Protein AF-A0A8J8KY33-F1 (afdb_monomer_lite)

Foldseek 3Di:
DVVVCVVCVVVVVVVVVVVVVVCVVVVHPDQQQDPQQPCSGRVVPHDLCSLVPDDVVDDDPGPSSVVDDRDPDDDPPPPPPPPPPPDD

pLDDT: mean 79.61, std 11.48, range [47.97, 96.75]

Sequence (88 aa):
MLLHAKAQAGPAARQRQASAVLVRSLGLTDLCLFTEARYTRHPAMADRHAAFQDHPMGLDHFPSGSLVAPPTFPSPHARTSPAVSEHP

Secondary structure (DSSP, 8-state):
-HHHHHHHHHHHHHHHHHHHHHHHHTT-SS----SSSHHHH-TTTS-TTGGG-S-TTPPPS-GGGGGSPPP-PPPTT-----------

Radius of gyration: 19.86 Å; chains: 1; bounding box: 53×35×52 Å

Structure (mmCIF, N/CA/C/O backbone):
data_AF-A0A8J8KY33-F1
#
_entry.id   AF-A0A8J8KY33-F1
#
loop_
_atom_site.group_PDB
_atom_site.id
_atom_site.type_symbol
_atom_site.label_atom_id
_atom_site.label_alt_id
_atom_site.label_comp_id
_atom_site.label_asym_id
_atom_site.label_entity_id
_atom_site.label_seq_id
_atom_site.pdbx_PDB_ins_code
_atom_site.Cartn_x
_atom_site.Cartn_y
_atom_site.Cartn_z
_atom_site.occupancy
_atom_site.B_iso_or_equiv
_atom_site.auth_seq_id
_atom_site.auth_comp_id
_atom_site.auth_asym_id
_atom_site.auth_atom_id
_atom_site.pdbx_PDB_model_num
ATOM 1 N N . MET A 1 1 ? -1.812 -23.406 2.497 1.00 66.19 1 MET A N 1
ATOM 2 C CA . MET A 1 1 ? -2.004 -21.942 2.352 1.00 66.19 1 MET A CA 1
ATOM 3 C C . MET A 1 1 ? -3.451 -21.489 2.583 1.00 66.19 1 MET A C 1
ATOM 5 O O . MET A 1 1 ? -3.659 -20.672 3.469 1.00 66.19 1 MET A O 1
ATOM 9 N N . LEU A 1 2 ? -4.467 -22.029 1.891 1.00 75.38 2 LEU A N 1
ATOM 10 C CA . LEU A 1 2 ? -5.865 -21.554 2.014 1.00 75.38 2 LEU A CA 1
ATOM 11 C C . LEU A 1 2 ? -6.501 -21.720 3.411 1.00 75.38 2 LEU A C 1
ATOM 13 O O . LEU A 1 2 ? -7.199 -20.820 3.868 1.00 75.38 2 LEU A O 1
ATOM 17 N N . LEU A 1 3 ? -6.243 -22.832 4.111 1.00 81.31 3 LEU A N 1
ATOM 18 C CA . LEU A 1 3 ? -6.751 -23.051 5.477 1.00 81.31 3 LEU A CA 1
ATOM 19 C C . LEU A 1 3 ? -6.171 -22.041 6.479 1.00 81.31 3 LEU A C 1
ATOM 21 O O . LEU A 1 3 ? -6.907 -21.480 7.284 1.00 81.31 3 LEU A O 1
ATOM 25 N N . HIS A 1 4 ? -4.870 -21.754 6.371 1.00 79.25 4 HIS A N 1
ATOM 26 C CA . HIS A 1 4 ? -4.200 -20.739 7.184 1.00 79.25 4 HIS A CA 1
ATOM 27 C C . HIS A 1 4 ? -4.766 -19.340 6.906 1.00 79.25 4 HIS A C 1
ATOM 29 O O . HIS A 1 4 ? -5.125 -18.631 7.837 1.00 79.25 4 HIS A O 1
ATOM 35 N N . ALA A 1 5 ? -4.929 -18.972 5.630 1.00 80.06 5 ALA A N 1
ATOM 36 C CA . ALA A 1 5 ? -5.514 -17.687 5.247 1.00 80.06 5 ALA A CA 1
ATOM 37 C C . ALA A 1 5 ? -6.941 -17.509 5.798 1.00 80.06 5 ALA A C 1
ATOM 39 O O . ALA A 1 5 ? -7.275 -16.450 6.326 1.00 80.06 5 ALA A O 1
ATOM 40 N N . LYS A 1 6 ? -7.769 -18.561 5.737 1.00 81.19 6 LYS A N 1
ATOM 41 C CA . LYS A 1 6 ? -9.124 -18.544 6.306 1.00 81.19 6 LYS A CA 1
ATOM 42 C C . LYS A 1 6 ? -9.116 -18.417 7.830 1.00 81.19 6 LYS A C 1
ATOM 44 O O . LYS A 1 6 ? -9.871 -17.610 8.362 1.00 81.19 6 LYS A O 1
ATOM 49 N N . ALA A 1 7 ? -8.244 -19.151 8.523 1.00 87.06 7 ALA A N 1
ATOM 50 C CA . ALA A 1 7 ? -8.103 -19.060 9.978 1.00 87.06 7 ALA A CA 1
ATOM 51 C C . ALA A 1 7 ? -7.614 -17.672 10.435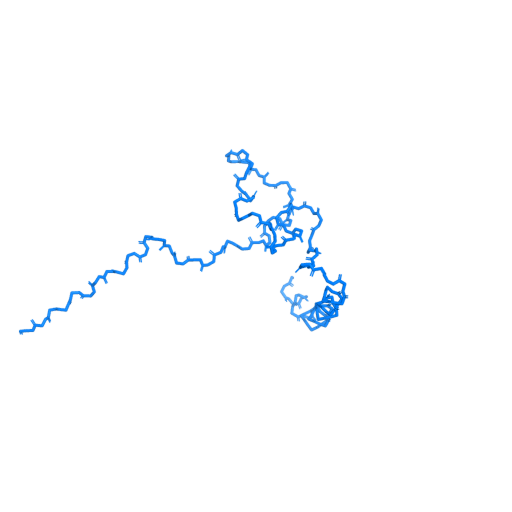 1.00 87.06 7 ALA A C 1
ATOM 53 O O . ALA A 1 7 ? -8.064 -17.157 11.457 1.00 87.06 7 ALA A O 1
ATOM 54 N N . GLN A 1 8 ? -6.746 -17.035 9.646 1.00 84.88 8 GLN A N 1
ATOM 55 C CA . GLN A 1 8 ? -6.210 -15.707 9.940 1.00 84.88 8 GLN A CA 1
ATOM 56 C C . GLN A 1 8 ? -7.148 -14.555 9.566 1.00 84.88 8 GLN A C 1
ATOM 58 O O . GLN A 1 8 ? -6.905 -13.423 9.980 1.00 84.88 8 GLN A O 1
ATOM 63 N N . ALA A 1 9 ? -8.238 -14.801 8.833 1.00 83.69 9 ALA A N 1
ATOM 64 C CA . ALA A 1 9 ? -9.110 -13.737 8.336 1.00 83.69 9 ALA A CA 1
ATOM 65 C C . ALA A 1 9 ? -9.711 -12.872 9.462 1.00 83.69 9 ALA A C 1
ATOM 67 O O . ALA A 1 9 ? -9.723 -11.645 9.357 1.00 83.69 9 ALA A O 1
ATOM 68 N N . GLY A 1 10 ? -10.162 -13.498 10.556 1.00 88.69 10 GLY A N 1
ATOM 69 C CA . GLY A 1 10 ? -10.736 -12.808 11.718 1.00 88.69 10 GLY A CA 1
ATOM 70 C C . GLY A 1 10 ? -9.716 -11.951 12.483 1.00 88.69 10 GLY A C 1
ATOM 71 O O . GLY A 1 10 ? -9.929 -10.744 12.627 1.00 88.69 10 GLY A O 1
ATOM 72 N N . PRO A 1 11 ? -8.592 -12.529 12.953 1.00 89.00 11 PRO A N 1
ATOM 73 C CA . PRO A 1 11 ? -7.494 -11.768 13.552 1.00 89.00 11 PRO A CA 1
ATOM 74 C C . PRO A 1 11 ? -6.975 -10.636 12.651 1.00 89.00 11 PRO A C 1
ATOM 76 O O . PRO A 1 11 ? -6.836 -9.502 13.112 1.00 89.00 11 PRO A O 1
ATOM 79 N N . ALA A 1 12 ? -6.781 -10.899 11.355 1.00 86.88 12 ALA A N 1
ATOM 80 C CA . ALA A 1 12 ? -6.312 -9.902 10.394 1.00 86.88 12 ALA A CA 1
ATOM 81 C C . ALA A 1 12 ? -7.325 -8.771 10.151 1.00 86.88 12 ALA A C 1
ATOM 83 O O . ALA A 1 12 ? -6.934 -7.637 9.880 1.00 86.88 12 ALA A O 1
ATOM 84 N N . ALA A 1 13 ? -8.633 -9.036 10.232 1.00 88.56 13 ALA A N 1
ATOM 85 C CA . ALA A 1 13 ? -9.654 -7.991 10.138 1.00 88.56 13 ALA A CA 1
ATOM 86 C C . ALA A 1 13 ? -9.602 -7.033 11.338 1.00 88.56 13 ALA A C 1
ATOM 88 O O . ALA A 1 13 ? -9.625 -5.818 11.150 1.00 88.56 13 ALA A O 1
ATOM 89 N N . ARG A 1 14 ? -9.452 -7.563 12.561 1.00 91.75 14 ARG A N 1
ATOM 90 C CA . ARG A 1 14 ? -9.308 -6.732 13.770 1.00 91.75 14 ARG A CA 1
ATOM 91 C C . ARG A 1 14 ? -8.051 -5.872 13.723 1.00 91.75 14 ARG A C 1
ATOM 93 O O . ARG A 1 14 ? -8.124 -4.682 14.013 1.00 91.75 14 ARG A O 1
ATOM 100 N N . GLN A 1 15 ? -6.929 -6.456 13.301 1.00 91.56 15 GLN A N 1
ATOM 101 C CA . GLN A 1 15 ? -5.679 -5.715 13.138 1.00 91.56 15 GLN A CA 1
ATOM 102 C C . GLN A 1 15 ? -5.827 -4.576 12.121 1.00 91.56 15 GLN A C 1
ATOM 104 O O . GLN A 1 15 ? -5.438 -3.448 12.408 1.00 91.56 15 GLN A O 1
ATOM 109 N N . ARG A 1 16 ? -6.450 -4.840 10.961 1.00 89.56 16 ARG A N 1
ATOM 110 C CA . ARG A 1 16 ? -6.725 -3.809 9.945 1.00 89.56 16 ARG A CA 1
ATOM 111 C C . ARG A 1 16 ? -7.593 -2.678 10.489 1.00 89.56 16 ARG A C 1
ATOM 113 O O . ARG A 1 16 ? -7.294 -1.519 10.224 1.00 89.56 16 ARG A O 1
ATOM 120 N N . GLN A 1 17 ? -8.620 -2.996 11.278 1.00 93.12 17 GLN A N 1
ATOM 121 C CA . GLN A 1 17 ? -9.473 -1.981 11.893 1.00 93.12 17 GLN A CA 1
ATOM 122 C C . GLN A 1 17 ? -8.697 -1.107 12.887 1.00 93.12 17 GLN A C 1
ATOM 124 O O . GLN A 1 17 ? -8.830 0.114 12.860 1.00 93.12 17 GLN A O 1
ATOM 129 N N . ALA A 1 18 ? -7.855 -1.711 13.730 1.00 94.56 18 ALA A N 1
ATOM 130 C CA . ALA A 1 18 ? -7.007 -0.972 14.664 1.00 94.56 18 ALA A CA 1
ATOM 131 C C . ALA A 1 18 ? -6.026 -0.045 13.925 1.00 94.56 18 ALA A C 1
ATOM 133 O O . ALA A 1 18 ? -5.915 1.133 14.261 1.00 94.56 18 ALA A O 1
ATOM 134 N N . SER A 1 19 ? -5.378 -0.542 12.867 1.00 93.06 19 SER A N 1
ATOM 135 C CA . SER A 1 19 ? -4.508 0.270 12.013 1.00 93.06 19 SER A CA 1
ATOM 136 C C . SER A 1 19 ? -5.264 1.412 11.325 1.00 93.06 19 SER A C 1
ATOM 138 O O . SER A 1 19 ? -4.740 2.519 11.257 1.00 93.06 19 SER A O 1
ATOM 140 N N . ALA A 1 20 ? -6.502 1.189 10.870 1.00 91.44 20 ALA A N 1
ATOM 141 C CA . ALA A 1 20 ? -7.326 2.229 10.249 1.00 91.44 20 ALA A CA 1
ATOM 142 C C . ALA A 1 20 ? -7.679 3.365 11.225 1.00 91.44 20 ALA A C 1
ATOM 144 O O . ALA A 1 20 ? -7.630 4.537 10.849 1.00 91.44 20 ALA A O 1
ATOM 145 N N . VAL A 1 21 ? -7.981 3.037 12.487 1.00 95.75 21 VAL A N 1
ATOM 146 C CA . VAL A 1 21 ? -8.192 4.041 13.545 1.00 95.75 21 VAL A CA 1
ATOM 147 C C . VAL A 1 21 ? -6.926 4.873 13.760 1.00 95.75 21 VAL A C 1
ATOM 149 O O . VAL A 1 21 ? -7.007 6.095 13.844 1.00 95.75 21 VAL A O 1
ATOM 152 N N . LEU A 1 22 ? -5.759 4.227 13.778 1.00 95.12 22 LEU A N 1
ATOM 153 C CA . LEU A 1 22 ? -4.459 4.876 13.958 1.00 95.12 22 LEU A CA 1
ATOM 154 C C . LEU A 1 22 ? -4.114 5.831 12.805 1.00 95.12 22 LEU A C 1
ATOM 156 O O . LEU A 1 22 ? -3.764 6.987 13.043 1.00 95.12 22 LEU A O 1
ATOM 160 N N . VAL A 1 23 ? -4.287 5.376 11.560 1.00 93.75 23 VAL A N 1
ATOM 161 C CA . VAL A 1 23 ? -4.122 6.195 10.345 1.00 93.75 23 VAL A CA 1
ATOM 162 C C . VAL A 1 23 ? -5.005 7.439 10.423 1.00 93.75 23 VAL A C 1
ATOM 164 O O . VAL A 1 23 ? -4.521 8.552 10.222 1.00 93.75 23 VAL A O 1
ATOM 167 N N . ARG A 1 24 ? -6.278 7.264 10.808 1.00 93.62 24 ARG A N 1
ATOM 168 C CA . ARG A 1 24 ? -7.232 8.366 10.981 1.00 93.62 24 ARG A CA 1
ATOM 169 C C . ARG A 1 24 ? -6.795 9.334 12.081 1.00 93.62 24 ARG A C 1
ATOM 171 O O . ARG A 1 24 ? -6.852 10.539 11.861 1.00 93.62 24 ARG A O 1
ATOM 178 N N . SER A 1 25 ? -6.371 8.835 13.244 1.00 96.75 25 SER A N 1
ATOM 179 C CA . SER A 1 25 ? -5.980 9.684 14.379 1.00 96.75 25 SER A CA 1
ATOM 180 C C . SER A 1 25 ? -4.708 10.486 14.119 1.00 96.75 25 SER A C 1
ATOM 182 O O . SER A 1 25 ? -4.566 11.586 14.639 1.00 96.75 25 SER A O 1
ATOM 184 N N . LEU A 1 26 ? -3.798 9.945 13.307 1.00 95.75 26 LEU A N 1
ATOM 185 C CA . LEU A 1 26 ? -2.534 10.590 12.955 1.00 95.75 26 LEU A CA 1
ATOM 186 C C . LEU A 1 26 ? -2.640 11.491 11.715 1.00 95.75 26 LEU A C 1
ATOM 188 O O . LEU A 1 26 ? -1.656 12.122 11.344 1.00 95.75 26 LEU A O 1
ATOM 192 N N . GLY A 1 27 ? -3.804 11.546 11.057 1.00 93.06 27 GLY A N 1
ATOM 193 C CA . GLY A 1 27 ? -3.984 12.316 9.824 1.00 93.06 27 GLY A CA 1
ATOM 194 C C . GLY A 1 27 ? -3.155 11.786 8.649 1.00 93.06 27 GLY A C 1
ATOM 195 O O . GLY A 1 27 ? -2.813 12.545 7.745 1.00 93.06 27 GLY A O 1
ATOM 196 N N . LEU A 1 28 ? -2.810 10.496 8.661 1.00 91.06 28 LEU A N 1
ATOM 197 C CA . LEU A 1 28 ? -2.080 9.867 7.566 1.00 91.06 28 LEU A CA 1
ATOM 198 C C . LEU A 1 28 ? -3.029 9.610 6.395 1.00 91.06 28 LEU A C 1
ATOM 200 O O . LEU A 1 28 ? -4.204 9.297 6.585 1.00 91.06 28 LEU A O 1
ATOM 204 N N . THR A 1 29 ? -2.506 9.717 5.174 1.00 88.69 29 THR A N 1
ATOM 205 C CA . THR A 1 29 ? -3.291 9.436 3.965 1.00 88.69 29 THR A CA 1
ATOM 206 C C . THR A 1 29 ? -3.705 7.967 3.900 1.00 88.69 29 THR A C 1
ATOM 208 O O . THR A 1 29 ? -4.854 7.655 3.591 1.00 88.69 29 THR A O 1
ATOM 211 N N . ASP A 1 30 ? -2.777 7.061 4.202 1.00 87.38 30 ASP A N 1
ATOM 212 C CA . ASP A 1 30 ? -2.984 5.622 4.114 1.00 87.38 30 ASP A CA 1
ATOM 213 C C . ASP A 1 30 ? -1.961 4.860 4.977 1.00 87.38 30 ASP A C 1
ATOM 215 O O . ASP A 1 30 ? -1.030 5.439 5.545 1.00 87.38 30 ASP A O 1
ATOM 219 N N . LEU A 1 31 ? -2.178 3.549 5.112 1.00 86.69 31 LEU A N 1
ATOM 220 C CA . LEU A 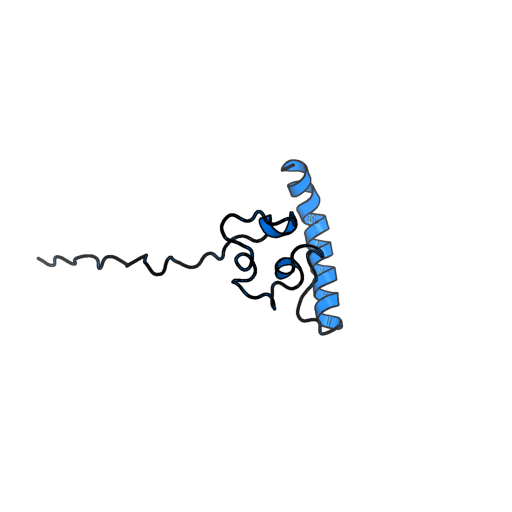1 31 ? -1.273 2.642 5.811 1.00 86.69 31 LEU A CA 1
ATOM 221 C C . LEU A 1 31 ? -0.203 2.113 4.852 1.00 86.69 31 LEU A C 1
ATOM 223 O O . LEU A 1 31 ? -0.546 1.577 3.799 1.00 86.69 31 LEU A O 1
ATOM 227 N N . CYS A 1 32 ? 1.060 2.129 5.292 1.00 87.00 32 CYS A N 1
ATOM 228 C CA . CYS A 1 32 ? 2.135 1.451 4.576 1.00 87.00 32 CYS A CA 1
ATOM 229 C C . CYS A 1 32 ? 1.925 -0.073 4.573 1.00 87.00 32 CYS A C 1
ATOM 231 O O . CYS A 1 32 ? 2.067 -0.700 5.625 1.00 87.00 32 CYS A O 1
ATOM 233 N N . LEU A 1 33 ? 1.562 -0.670 3.429 1.00 84.06 33 LEU A N 1
ATOM 234 C CA . LEU A 1 33 ? 1.269 -2.113 3.360 1.00 84.06 33 LEU A CA 1
ATOM 235 C C . LEU A 1 33 ? 2.537 -2.966 3.229 1.00 84.06 33 LEU A C 1
ATOM 237 O O . LEU A 1 33 ? 2.642 -4.009 3.871 1.00 84.06 33 LEU A O 1
ATOM 241 N N . PHE A 1 34 ? 3.500 -2.515 2.425 1.00 85.31 34 PHE A N 1
ATOM 242 C CA . PHE A 1 34 ? 4.805 -3.152 2.237 1.00 85.31 34 PHE A CA 1
ATOM 243 C C . PHE A 1 34 ? 5.876 -2.088 2.069 1.00 85.31 34 PHE A C 1
ATOM 245 O O . PHE A 1 34 ? 5.606 -1.040 1.502 1.00 85.31 34 PHE A O 1
ATOM 252 N N . THR A 1 35 ? 7.103 -2.362 2.500 1.00 83.69 35 THR A N 1
ATOM 253 C CA . THR A 1 35 ? 8.231 -1.424 2.375 1.00 83.69 35 THR A CA 1
ATOM 254 C C . THR A 1 35 ? 9.049 -1.624 1.100 1.00 83.69 35 THR A C 1
ATOM 256 O O . THR A 1 35 ? 9.837 -0.751 0.743 1.00 83.69 35 THR A O 1
ATOM 259 N N . GLU A 1 36 ? 8.841 -2.728 0.386 1.00 86.56 36 GLU A N 1
ATOM 260 C CA . GLU A 1 36 ? 9.608 -3.109 -0.801 1.00 86.56 36 GLU A CA 1
ATOM 261 C C . GLU A 1 36 ? 9.170 -2.325 -2.053 1.00 86.56 36 GLU A C 1
ATOM 263 O O . GLU A 1 36 ? 9.721 -1.251 -2.314 1.00 86.56 36 GLU A O 1
ATOM 268 N N . ALA A 1 37 ? 8.157 -2.788 -2.798 1.00 85.44 37 ALA A N 1
ATOM 269 C CA . ALA A 1 37 ? 7.724 -2.132 -4.032 1.00 85.44 37 ALA A CA 1
ATOM 270 C C . ALA A 1 37 ? 7.096 -0.759 -3.742 1.00 85.44 37 ALA A C 1
ATOM 272 O O . ALA A 1 37 ? 6.138 -0.637 -2.974 1.00 85.44 37 ALA A O 1
ATOM 273 N N . ARG A 1 38 ? 7.589 0.296 -4.402 1.00 82.44 38 ARG A N 1
ATOM 274 C CA . ARG A 1 38 ? 7.182 1.692 -4.139 1.00 82.44 38 ARG A CA 1
ATOM 275 C C . ARG A 1 38 ? 5.669 1.932 -4.224 1.00 82.44 38 ARG A C 1
ATOM 277 O O . ARG A 1 38 ? 5.126 2.695 -3.432 1.00 82.44 38 ARG A O 1
ATOM 284 N N . TYR A 1 39 ? 4.992 1.261 -5.153 1.00 83.31 39 TYR A N 1
ATOM 285 C CA . TYR A 1 39 ? 3.559 1.417 -5.418 1.00 83.31 39 TYR A CA 1
ATOM 286 C C . TYR A 1 39 ? 2.672 0.589 -4.479 1.00 83.31 39 TYR A C 1
ATOM 288 O O . TYR A 1 39 ? 1.453 0.724 -4.497 1.00 83.31 39 TYR A O 1
ATOM 296 N N . THR A 1 40 ? 3.287 -0.234 -3.625 1.00 84.94 40 THR A N 1
ATOM 297 C CA . THR A 1 40 ? 2.606 -0.997 -2.570 1.00 84.94 40 THR A CA 1
ATOM 298 C C . THR A 1 40 ? 2.748 -0.361 -1.185 1.00 84.94 40 THR A C 1
ATOM 300 O O . THR A 1 40 ? 2.024 -0.747 -0.271 1.00 84.94 40 THR A O 1
ATOM 303 N N . ARG A 1 41 ? 3.636 0.638 -1.026 1.00 86.75 41 ARG A N 1
ATOM 304 C CA . ARG A 1 41 ? 3.782 1.409 0.220 1.00 86.75 41 ARG A CA 1
ATOM 305 C C . ARG A 1 41 ? 2.542 2.239 0.474 1.00 86.75 41 ARG A C 1
ATOM 307 O O . ARG A 1 41 ? 1.855 1.990 1.444 1.00 86.75 41 ARG A O 1
ATOM 314 N N . HIS A 1 42 ? 2.230 3.165 -0.428 1.00 86.44 42 HIS A N 1
ATOM 315 C CA . HIS A 1 42 ? 1.126 4.104 -0.250 1.00 86.44 42 HIS A CA 1
ATOM 316 C C . HIS A 1 42 ? 0.143 4.026 -1.414 1.00 86.44 42 HIS A C 1
ATOM 318 O O . HIS A 1 42 ? 0.206 4.859 -2.320 1.00 86.44 42 HIS A O 1
ATOM 324 N N . PRO A 1 43 ? -0.752 3.019 -1.450 1.00 81.12 43 PRO A N 1
ATOM 325 C CA . PRO A 1 43 ? -1.588 2.758 -2.621 1.00 81.12 43 PRO A CA 1
ATOM 326 C C . PRO A 1 43 ? -2.483 3.936 -3.018 1.00 81.12 43 PRO A C 1
ATOM 328 O O . PRO A 1 43 ? -2.818 4.077 -4.189 1.00 81.12 43 PRO A O 1
ATOM 331 N N . ALA A 1 44 ? -2.864 4.788 -2.061 1.00 83.75 44 ALA A N 1
ATOM 332 C CA . ALA A 1 44 ? -3.687 5.965 -2.331 1.00 83.75 44 ALA A CA 1
ATOM 333 C C . ALA A 1 44 ? -2.925 7.069 -3.088 1.00 83.75 44 ALA A C 1
ATOM 335 O O . ALA A 1 44 ? -3.548 7.856 -3.796 1.00 83.75 44 ALA A O 1
ATOM 336 N N . MET A 1 45 ? -1.596 7.114 -2.950 1.00 84.25 45 MET A N 1
ATOM 337 C CA . MET A 1 45 ? -0.715 8.131 -3.545 1.00 84.25 45 MET A CA 1
ATOM 338 C C . MET A 1 45 ? 0.183 7.577 -4.655 1.00 84.25 45 MET A C 1
ATOM 340 O O . MET A 1 45 ? 0.879 8.333 -5.331 1.00 84.25 45 MET A O 1
ATOM 344 N N . ALA A 1 46 ? 0.196 6.259 -4.846 1.00 85.25 46 ALA A N 1
ATOM 345 C CA . ALA A 1 46 ? 0.992 5.618 -5.873 1.00 85.25 46 ALA A CA 1
ATOM 346 C C . ALA A 1 46 ? 0.461 5.943 -7.279 1.00 85.25 46 ALA A C 1
ATOM 348 O O . ALA A 1 46 ? -0.735 5.849 -7.558 1.00 85.25 46 ALA A O 1
ATOM 349 N N . ASP A 1 47 ? 1.379 6.265 -8.191 1.00 84.00 47 ASP A N 1
ATOM 350 C CA . ASP A 1 47 ? 1.085 6.345 -9.621 1.00 84.00 47 ASP A CA 1
ATOM 351 C C . ASP A 1 47 ? 0.612 4.972 -10.137 1.00 84.00 47 ASP A C 1
ATOM 353 O O . ASP A 1 47 ? 1.264 3.950 -9.915 1.00 84.00 47 ASP A O 1
ATOM 357 N N . ARG A 1 48 ? -0.508 4.953 -10.870 1.00 78.50 48 ARG A N 1
ATOM 358 C CA . ARG A 1 48 ? -1.083 3.743 -11.481 1.00 78.50 48 ARG A CA 1
ATOM 359 C C . ARG A 1 48 ? -0.154 3.094 -12.507 1.00 78.50 48 ARG A C 1
ATOM 361 O O . ARG A 1 48 ? -0.277 1.900 -12.760 1.00 78.50 48 ARG A O 1
ATOM 368 N N . HIS A 1 49 ? 0.761 3.861 -13.091 1.00 80.56 49 HIS A N 1
ATOM 369 C CA . HIS A 1 49 ? 1.747 3.376 -14.052 1.00 80.56 49 HIS A CA 1
ATOM 370 C C . HIS A 1 49 ? 3.058 2.940 -13.399 1.00 80.56 49 HIS A C 1
ATOM 372 O O . HIS A 1 49 ? 3.938 2.442 -14.094 1.00 80.56 49 HIS A O 1
ATOM 378 N N . ALA A 1 50 ? 3.204 3.092 -12.079 1.00 80.94 50 ALA A N 1
ATOM 379 C CA . ALA A 1 50 ? 4.453 2.813 -11.376 1.00 80.94 50 ALA A CA 1
ATOM 380 C C . ALA A 1 50 ? 4.967 1.378 -11.567 1.00 80.94 50 ALA A C 1
ATOM 382 O O . ALA A 1 50 ? 6.178 1.193 -11.602 1.00 80.94 50 ALA A O 1
ATOM 383 N N . ALA A 1 51 ? 4.075 0.395 -11.733 1.00 78.12 51 ALA A N 1
ATOM 384 C CA . ALA A 1 51 ? 4.440 -1.002 -11.986 1.00 78.12 51 ALA A CA 1
ATOM 385 C C . ALA A 1 51 ? 5.060 -1.247 -13.380 1.00 78.12 51 ALA A C 1
ATOM 387 O O . ALA A 1 51 ? 5.573 -2.328 -13.638 1.00 78.12 51 ALA A O 1
ATOM 388 N N . PHE A 1 52 ? 5.011 -0.263 -14.285 1.00 79.38 52 PHE A N 1
ATOM 389 C CA . PHE A 1 52 ? 5.491 -0.372 -15.670 1.00 79.38 52 PHE A CA 1
ATOM 390 C C . PHE A 1 52 ? 6.655 0.574 -15.981 1.00 79.38 52 PHE A C 1
ATOM 392 O O . PHE A 1 52 ? 6.974 0.786 -17.147 1.00 79.38 52 PHE A O 1
ATOM 399 N N . GLN A 1 53 ? 7.246 1.203 -14.963 1.00 83.81 53 GLN A N 1
ATOM 400 C CA . GLN A 1 53 ? 8.334 2.165 -15.165 1.00 83.81 53 GLN A CA 1
ATOM 401 C C . GLN A 1 53 ? 9.713 1.509 -15.301 1.00 83.81 53 GLN A C 1
ATOM 403 O O . GLN A 1 53 ? 10.676 2.203 -15.625 1.00 83.81 53 GLN A O 1
ATOM 408 N N . ASP A 1 54 ? 9.808 0.200 -15.076 1.00 80.56 54 ASP A N 1
ATOM 409 C CA . ASP A 1 54 ? 11.019 -0.568 -15.340 1.00 80.56 54 ASP A CA 1
ATOM 410 C C . ASP A 1 54 ? 11.176 -0.874 -16.837 1.00 80.56 54 ASP A C 1
ATOM 412 O O . ASP A 1 54 ? 10.322 -0.564 -17.673 1.00 80.56 54 ASP A O 1
ATOM 416 N N . HIS A 1 55 ? 12.310 -1.471 -17.198 1.00 80.25 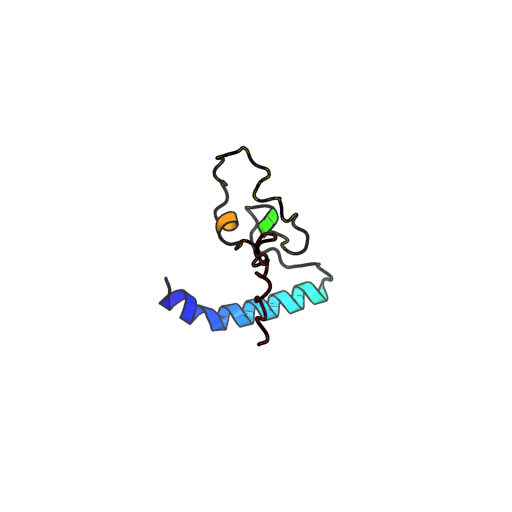55 HIS A N 1
ATOM 417 C CA . HIS A 1 55 ? 12.594 -1.814 -18.585 1.00 80.25 55 HIS A CA 1
ATOM 418 C C . HIS A 1 55 ? 11.565 -2.816 -19.143 1.00 80.25 55 HIS A C 1
ATOM 420 O O . HIS A 1 55 ? 11.084 -3.687 -18.411 1.00 80.25 55 HIS A O 1
ATOM 426 N N . PRO A 1 56 ? 11.239 -2.756 -20.451 1.00 77.31 56 PRO A N 1
ATOM 427 C CA . PRO A 1 56 ? 10.379 -3.761 -21.063 1.00 77.31 56 PRO A CA 1
ATOM 428 C C . PRO A 1 56 ? 10.972 -5.157 -20.825 1.00 77.31 56 PRO A C 1
ATOM 430 O O . PRO A 1 56 ? 12.185 -5.353 -20.936 1.00 77.31 56 PRO A O 1
ATOM 433 N N . MET A 1 57 ? 10.111 -6.114 -20.464 1.00 79.50 57 MET A N 1
ATOM 434 C CA . MET A 1 57 ? 10.483 -7.478 -20.047 1.00 79.50 57 MET A CA 1
ATOM 435 C C . MET A 1 57 ? 11.316 -7.572 -18.754 1.00 79.50 57 MET A C 1
ATOM 437 O O . MET A 1 57 ? 11.869 -8.631 -18.461 1.00 79.50 57 MET A O 1
ATOM 441 N N . GLY A 1 58 ? 11.402 -6.496 -17.970 1.00 80.56 58 GLY A N 1
ATOM 442 C CA . GLY A 1 58 ? 12.006 -6.514 -16.642 1.00 80.56 58 GLY A CA 1
ATOM 443 C C . GLY A 1 58 ? 11.140 -7.213 -15.620 1.00 80.56 58 GLY A C 1
ATOM 444 O O . GLY A 1 58 ? 9.933 -6.992 -15.550 1.00 80.56 58 GLY A O 1
ATOM 445 N N . LEU A 1 59 ? 11.772 -8.091 -14.845 1.00 77.00 59 LEU A N 1
ATOM 446 C CA . LEU A 1 59 ? 11.137 -8.710 -13.695 1.00 77.00 59 LEU A CA 1
ATOM 447 C C . LEU A 1 59 ? 11.221 -7.736 -12.524 1.00 77.00 59 LEU A C 1
ATOM 449 O O . LEU A 1 59 ? 12.309 -7.261 -12.201 1.00 77.00 59 LEU A O 1
ATOM 453 N N . ASP A 1 60 ? 10.088 -7.484 -11.875 1.00 76.88 60 ASP A N 1
ATOM 454 C CA . ASP A 1 60 ? 10.084 -6.751 -10.614 1.00 76.88 60 ASP A CA 1
ATOM 455 C C . ASP A 1 60 ? 10.845 -7.576 -9.562 1.00 76.88 60 ASP A C 1
ATOM 457 O O . ASP A 1 60 ? 10.603 -8.774 -9.380 1.00 76.88 60 ASP A O 1
ATOM 461 N N . HIS A 1 61 ? 11.796 -6.939 -8.882 1.00 83.38 61 HIS A N 1
ATOM 462 C CA . HIS A 1 61 ? 12.595 -7.570 -7.834 1.00 83.38 61 HIS A CA 1
ATOM 463 C C . HIS A 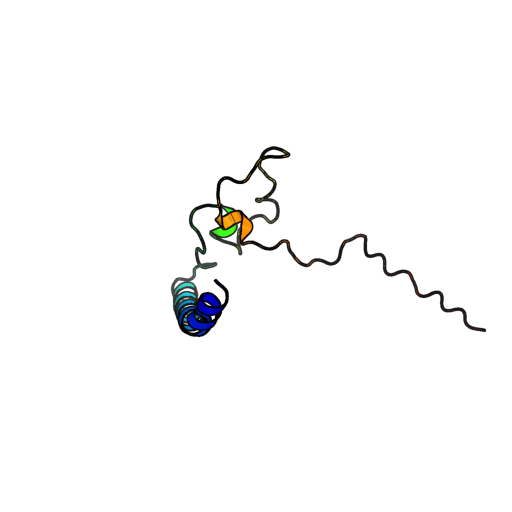1 61 ? 11.826 -7.719 -6.518 1.00 83.38 61 HIS A C 1
ATOM 465 O O . HIS A 1 61 ? 12.260 -8.459 -5.634 1.00 83.38 61 HIS A O 1
ATOM 471 N N . PHE A 1 62 ? 10.699 -7.023 -6.373 1.00 84.62 62 PHE A N 1
ATOM 472 C CA . PHE A 1 62 ? 9.960 -6.948 -5.126 1.00 84.62 62 PHE A CA 1
ATOM 473 C C . PHE A 1 62 ? 8.708 -7.838 -5.170 1.00 84.62 62 PHE A C 1
ATOM 475 O O . PHE A 1 62 ? 7.764 -7.553 -5.911 1.00 84.62 62 PHE A O 1
ATOM 482 N N . PRO A 1 63 ? 8.617 -8.887 -4.329 1.00 80.56 63 PRO A N 1
ATOM 483 C CA . PRO A 1 63 ? 7.492 -9.827 -4.359 1.00 80.56 63 PRO A CA 1
ATOM 484 C C . PRO A 1 63 ? 6.147 -9.160 -4.033 1.00 80.56 63 PRO A C 1
ATOM 486 O O . PRO A 1 63 ? 5.102 -9.584 -4.530 1.00 80.56 63 PRO A O 1
ATOM 489 N N . SER A 1 64 ? 6.167 -8.083 -3.240 1.00 83.38 64 SER A N 1
ATOM 490 C CA . SER A 1 64 ? 4.989 -7.255 -2.940 1.00 83.38 64 SER A CA 1
ATOM 491 C C . SER A 1 64 ? 4.321 -6.672 -4.187 1.00 83.38 64 SER A C 1
ATOM 493 O O . SER A 1 64 ? 3.104 -6.481 -4.184 1.00 83.38 64 SER A O 1
ATOM 495 N N . GLY A 1 65 ? 5.074 -6.465 -5.270 1.00 77.94 65 GLY A N 1
ATOM 496 C CA . GLY A 1 65 ? 4.549 -5.984 -6.543 1.00 77.94 65 GLY A CA 1
ATOM 497 C C . GLY A 1 65 ? 3.483 -6.894 -7.156 1.00 77.94 65 GLY A C 1
ATOM 498 O O . GLY A 1 65 ? 2.490 -6.423 -7.704 1.00 77.94 65 GLY A O 1
ATOM 499 N N . SER A 1 66 ? 3.610 -8.209 -6.951 1.00 80.88 66 SER A N 1
ATOM 500 C CA . SER A 1 66 ? 2.654 -9.207 -7.455 1.00 80.88 66 SER A CA 1
ATOM 501 C C . SER A 1 66 ? 1.348 -9.291 -6.648 1.00 80.88 66 SER A C 1
ATOM 503 O O . SER A 1 66 ? 0.437 -10.025 -7.028 1.00 80.88 66 SER A O 1
ATOM 505 N N . LEU A 1 67 ? 1.239 -8.576 -5.522 1.00 79.94 67 LEU A N 1
ATOM 506 C CA . LEU A 1 67 ? 0.051 -8.589 -4.657 1.00 79.94 67 LEU A CA 1
ATOM 507 C C . LEU A 1 67 ? -0.968 -7.502 -5.020 1.00 79.94 67 LEU A C 1
ATOM 509 O O . LEU A 1 67 ? -2.095 -7.527 -4.520 1.00 79.94 67 LEU A O 1
ATOM 513 N N . VAL A 1 68 ? -0.592 -6.553 -5.880 1.00 74.94 68 VAL A N 1
ATOM 514 C CA . VAL A 1 68 ? -1.495 -5.515 -6.380 1.00 74.94 68 VAL A CA 1
ATOM 515 C C . VAL A 1 68 ? -2.153 -6.031 -7.649 1.00 74.94 68 VAL A C 1
ATOM 517 O O . VAL A 1 68 ? -1.512 -6.196 -8.684 1.00 74.94 68 VAL A O 1
ATOM 520 N N . ALA A 1 69 ? -3.453 -6.301 -7.564 1.00 73.12 69 ALA A N 1
ATOM 521 C CA . ALA A 1 69 ? -4.219 -6.700 -8.731 1.00 73.12 69 ALA A CA 1
ATOM 522 C C . ALA A 1 69 ? -4.341 -5.522 -9.717 1.00 73.12 69 ALA A C 1
ATOM 524 O O . ALA A 1 69 ? -4.517 -4.377 -9.282 1.00 73.12 69 ALA A O 1
ATOM 525 N N . PRO A 1 70 ? -4.300 -5.782 -11.036 1.00 71.62 70 PRO A N 1
ATOM 526 C CA . PRO A 1 70 ? -4.610 -4.761 -12.021 1.00 71.62 70 PRO A CA 1
ATOM 527 C C . PRO A 1 70 ? -6.029 -4.226 -11.782 1.00 71.62 70 PRO A C 1
ATOM 529 O O . PRO A 1 70 ? -6.922 -4.980 -11.376 1.00 71.62 70 PRO A O 1
ATOM 532 N N . PRO A 1 71 ? -6.265 -2.928 -12.018 1.00 70.81 71 PRO A N 1
ATOM 533 C CA . PRO A 1 71 ? -7.569 -2.345 -11.778 1.00 70.81 71 PRO A CA 1
ATOM 534 C C . PRO A 1 71 ? -8.620 -2.969 -12.703 1.00 70.81 71 PRO A C 1
ATOM 536 O O . PRO A 1 71 ? -8.403 -3.132 -13.903 1.00 70.81 71 PRO A O 1
ATOM 539 N N . THR A 1 72 ? -9.793 -3.274 -12.150 1.00 77.00 72 THR A N 1
ATOM 540 C CA . THR A 1 72 ? -10.947 -3.800 -12.888 1.00 77.00 72 THR A CA 1
ATOM 541 C C . THR A 1 72 ? -11.679 -2.668 -13.611 1.00 77.00 72 THR A C 1
ATOM 543 O O . THR A 1 72 ? -12.834 -2.372 -13.309 1.00 77.00 72 THR A O 1
ATOM 546 N N . PHE A 1 73 ? -11.012 -1.963 -14.523 1.00 69.94 73 PHE A N 1
ATOM 547 C CA . PHE A 1 73 ? -11.725 -1.071 -15.435 1.00 69.94 73 PHE A CA 1
ATOM 548 C C . PHE A 1 73 ? -12.294 -1.897 -16.595 1.00 69.94 73 PHE A C 1
ATOM 550 O O . PHE A 1 73 ? -11.612 -2.808 -17.076 1.00 69.94 73 PHE A O 1
ATOM 557 N N . PRO A 1 74 ? -13.522 -1.612 -17.071 1.00 67.12 74 PRO A N 1
ATOM 558 C CA . PRO A 1 74 ? -13.971 -2.172 -18.337 1.00 67.12 74 PRO A CA 1
ATOM 559 C C . PRO A 1 74 ? -12.963 -1.768 -19.415 1.00 67.12 74 PRO A C 1
ATOM 561 O O . PRO A 1 74 ? -12.506 -0.623 -19.447 1.00 67.12 74 PRO A O 1
ATOM 564 N N . SER A 1 75 ? -12.585 -2.718 -20.275 1.00 63.00 75 SER A N 1
ATOM 565 C CA . SER A 1 75 ? -11.706 -2.417 -21.405 1.00 63.00 75 SER A CA 1
ATOM 566 C C . SER A 1 75 ? -12.287 -1.220 -22.168 1.00 63.00 75 SER A C 1
ATOM 568 O O . SER A 1 75 ? -13.471 -1.263 -22.507 1.00 63.00 75 SER A O 1
ATOM 570 N N . PRO A 1 76 ? -11.497 -0.184 -22.504 1.00 61.31 76 PRO A N 1
ATOM 571 C CA . PRO A 1 76 ? -11.964 0.921 -23.348 1.00 61.31 76 PRO A CA 1
ATOM 572 C C . PRO A 1 76 ? -12.501 0.437 -24.706 1.00 61.31 76 PRO A C 1
ATOM 574 O O . PRO A 1 76 ? -13.228 1.151 -25.388 1.00 61.31 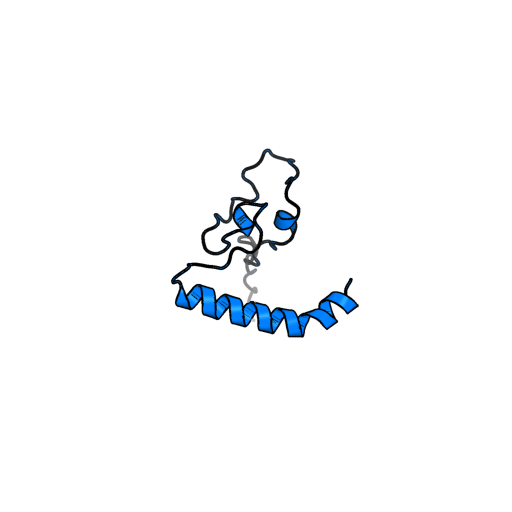76 PRO A O 1
ATOM 577 N N . HIS A 1 77 ? -12.140 -0.792 -25.093 1.00 59.31 77 HIS A N 1
ATOM 578 C CA . HIS A 1 77 ? -12.552 -1.458 -26.324 1.00 59.31 77 HIS A CA 1
ATOM 579 C C . HIS A 1 77 ? -13.694 -2.458 -26.128 1.00 59.31 77 HIS A C 1
ATOM 581 O O . HIS A 1 77 ? -14.086 -3.108 -27.098 1.00 59.31 77 HIS A O 1
ATOM 587 N N . ALA A 1 78 ? -14.265 -2.572 -24.924 1.00 56.97 78 ALA A N 1
ATOM 588 C CA . ALA A 1 78 ? -15.566 -3.200 -24.727 1.00 56.97 78 ALA A CA 1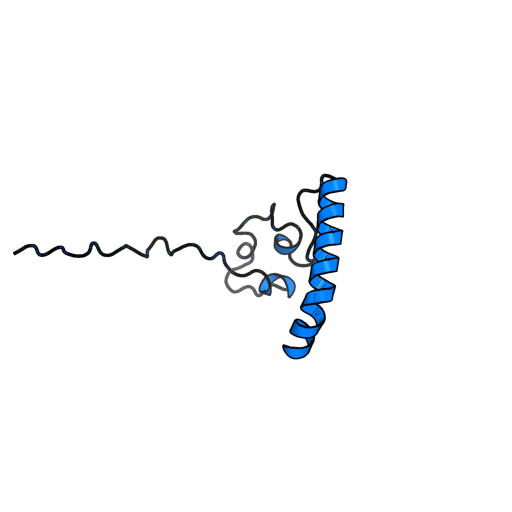
ATOM 589 C C . ALA A 1 78 ? -16.639 -2.279 -25.328 1.00 56.97 78 ALA A C 1
ATOM 591 O O . ALA A 1 78 ? -17.455 -1.689 -24.626 1.00 56.97 78 ALA A O 1
ATOM 592 N N . ARG A 1 79 ? -16.596 -2.104 -26.655 1.00 55.41 79 ARG A N 1
ATOM 593 C CA . ARG A 1 79 ? -17.682 -1.511 -27.417 1.00 55.41 79 ARG A CA 1
ATOM 594 C C . ARG A 1 79 ? -18.894 -2.369 -27.110 1.00 55.41 79 ARG A C 1
ATOM 596 O O . ARG A 1 79 ? -18.949 -3.531 -27.508 1.00 55.41 79 ARG A O 1
ATOM 603 N N . THR A 1 80 ? -19.841 -1.804 -26.379 1.00 59.78 80 THR A N 1
ATOM 604 C CA . THR A 1 80 ? -21.221 -2.259 -26.405 1.00 59.78 80 THR A CA 1
ATOM 605 C C . THR A 1 80 ? -21.599 -2.339 -27.879 1.00 59.78 80 THR A C 1
ATOM 607 O O . THR A 1 80 ? -21.736 -1.298 -28.524 1.00 59.78 80 THR A O 1
ATOM 610 N N . SER A 1 81 ? -21.678 -3.544 -28.452 1.00 54.22 81 SER A N 1
ATOM 611 C CA . SER A 1 81 ? -22.383 -3.696 -29.722 1.00 54.22 81 SER A CA 1
ATOM 612 C C . SER A 1 81 ? -23.759 -3.084 -29.495 1.00 54.22 81 SER A C 1
ATOM 614 O O . SER A 1 81 ? -24.436 -3.516 -28.555 1.00 54.22 81 SER A O 1
ATOM 616 N N . PRO A 1 82 ? -24.175 -2.068 -30.268 1.00 53.34 82 PRO A N 1
ATOM 617 C CA . PRO A 1 82 ? -25.560 -1.658 -30.223 1.00 53.34 82 PRO A CA 1
ATOM 618 C C . PRO A 1 82 ? -26.361 -2.897 -30.613 1.00 53.34 82 PRO A C 1
ATOM 620 O O . PRO A 1 82 ? -26.125 -3.490 -31.668 1.00 53.34 82 PRO A O 1
ATOM 623 N N . ALA A 1 83 ? -27.231 -3.347 -29.710 1.00 59.25 83 ALA A N 1
ATOM 624 C CA . ALA A 1 83 ? -28.240 -4.327 -30.050 1.00 59.25 83 ALA A CA 1
ATOM 625 C C . ALA A 1 83 ? -28.983 -3.756 -31.260 1.00 59.25 83 ALA A C 1
ATOM 627 O O . ALA A 1 83 ? -29.619 -2.705 -31.161 1.00 59.25 83 ALA A O 1
ATOM 628 N N . VAL A 1 84 ? -28.808 -4.393 -32.417 1.00 59.88 84 VAL A N 1
ATOM 629 C CA . VAL A 1 84 ? -29.624 -4.132 -33.595 1.00 59.88 84 VAL A CA 1
ATOM 630 C C . VAL A 1 84 ? -31.055 -4.432 -33.164 1.00 59.88 84 VAL A C 1
ATOM 632 O O . VAL A 1 84 ? -31.434 -5.585 -32.974 1.00 59.88 84 VAL A O 1
ATOM 635 N N . SER A 1 85 ? -31.811 -3.369 -32.904 1.00 56.59 85 SER A N 1
ATOM 636 C CA . SER A 1 85 ? -33.250 -3.439 -32.713 1.00 56.59 85 SER A CA 1
ATOM 637 C C . SER A 1 85 ? -33.854 -3.529 -34.109 1.00 56.59 85 SER A C 1
ATOM 639 O O . SER A 1 85 ? -34.158 -2.508 -34.725 1.00 56.59 85 SER A O 1
ATOM 641 N N . GLU A 1 86 ? -33.933 -4.745 -34.653 1.00 58.16 86 GLU A N 1
ATOM 642 C CA . GLU A 1 86 ? -34.823 -5.014 -35.782 1.00 58.16 86 GLU A CA 1
ATOM 643 C C . GLU A 1 86 ? -36.247 -4.978 -35.229 1.00 58.16 86 GLU A C 1
ATOM 645 O O . GLU A 1 86 ? -36.743 -5.941 -34.645 1.00 58.16 86 GLU A O 1
ATOM 650 N N . HIS A 1 87 ? -36.867 -3.805 -35.327 1.00 47.97 87 HIS A N 1
ATOM 651 C CA . HIS A 1 87 ? -38.311 -3.687 -35.212 1.00 47.97 87 HIS A CA 1
ATOM 652 C C . HIS A 1 87 ? -38.941 -4.133 -36.546 1.00 47.97 87 HIS A C 1
ATOM 654 O O . HIS A 1 87 ? -38.406 -3.760 -37.593 1.00 47.97 87 HIS A O 1
ATOM 660 N N . PRO A 1 88 ? -40.028 -4.929 -36.512 1.00 63.16 88 PRO A N 1
ATOM 661 C CA . PRO A 1 88 ? -40.727 -5.415 -37.703 1.00 63.16 88 PRO A CA 1
ATOM 662 C C . PRO A 1 88 ? -41.450 -4.309 -38.480 1.00 63.16 88 PRO A C 1
ATOM 664 O O . PRO A 1 88 ? -41.834 -3.292 -37.853 1.00 63.16 88 PRO A O 1
#